Protein AF-Q0UC99-F1 (afdb_monomer)

Organism: Phaeosphaeria nodorum (strain SN15 / ATCC MYA-4574 / FGSC 10173) (NCBI:txid321614)

Sequence (85 aa):
MSDRRRSAECGSVGEVPLNNVPPIMKGASVHGWPGGQALDIEEAIASEHQAVKCMIEKLPLHKVEDAVRHMESGRVRFISVNVKD

Nearest PDB structures (foldseek):
  3pii-assembly1_B  TM=8.714E-01  e=1.133E-01  Geobacillus stearothermophilus
  7bu3-assembly1_B  TM=8.996E-01  e=6.209E-01  Escherichia coli
  6z42-assembly1_B  TM=8.047E-01  e=6.209E-01  Halomonas elongata DSM 2581
  5od3-assembly1_A  TM=9.091E-01  e=2.592E+00  Rhodococcus sp. M8
  2cf6-assembly1_A  TM=8.666E-01  e=3.180E+00  Arabidopsis thaliana

Mean predicted aligned error: 11.9 Å

Secondary structure (DSSP, 8-state):
------------SS-----SHHHHHHT------SS--HHHHHHHHHGGGGT----EEEEEGGGHHHHHHHHHTT--SSEEEEEP-

pLDDT: mean 71.69, std 14.67, range [33.91, 86.62]

Foldseek 3Di:
DDDPPPPPAPPDPDDDDDDPVVCVVVVHDDGDDPDDDPVVVVVVVVCVVVVDDADEDEDEQVPVVVVVVCVVVVVDPHHYDHDYD

Solvent-accessible surface area (backbone atoms only — not comparable to full-atom values): 5808 Å² total; per-residue (Å²): 136,83,83,78,76,78,73,81,74,44,74,70,92,68,92,73,96,70,78,64,65,66,34,64,78,66,74,54,85,88,83,47,78,93,69,80,54,72,65,57,51,52,54,56,59,66,40,59,83,72,71,70,76,84,66,69,45,85,40,56,53,92,44,51,69,60,50,52,53,39,53,75,67,65,71,54,92,61,50,79,41,73,42,79,130

Structure (mmCIF, N/CA/C/O backbone):
data_AF-Q0UC99-F1
#
_entry.id   AF-Q0UC99-F1
#
loop_
_atom_site.group_PDB
_atom_site.id
_atom_site.type_symbol
_atom_site.label_atom_id
_atom_site.label_alt_id
_atom_site.label_comp_id
_atom_site.label_asym_id
_atom_site.label_entity_id
_atom_site.label_seq_id
_atom_site.pdbx_PDB_ins_code
_atom_site.Cartn_x
_atom_site.Cartn_y
_atom_site.Cartn_z
_atom_site.occupancy
_atom_site.B_iso_or_equiv
_atom_site.auth_seq_id
_atom_site.auth_comp_id
_atom_site.auth_asym_id
_atom_site.auth_atom_id
_atom_site.pdbx_PDB_model_num
ATOM 1 N N . MET A 1 1 ? 33.346 12.473 -0.518 1.00 33.91 1 MET A N 1
ATOM 2 C CA . MET A 1 1 ? 33.336 11.289 0.369 1.00 33.91 1 MET A CA 1
ATOM 3 C C . MET A 1 1 ? 31.920 10.751 0.366 1.00 33.91 1 MET A C 1
ATOM 5 O O . MET A 1 1 ? 31.024 11.428 0.842 1.00 33.91 1 MET A O 1
ATOM 9 N N . SER A 1 2 ? 31.727 9.648 -0.357 1.00 36.84 2 SER A N 1
ATOM 10 C CA . SER A 1 2 ? 30.432 9.145 -0.822 1.00 36.84 2 SER A CA 1
ATOM 11 C C . SER A 1 2 ? 29.685 8.455 0.315 1.00 36.84 2 SER A C 1
ATOM 13 O O . SER A 1 2 ? 30.158 7.441 0.827 1.00 36.84 2 SER A O 1
ATOM 15 N N . ASP A 1 3 ? 28.539 9.016 0.690 1.00 34.44 3 ASP A N 1
ATOM 16 C CA . ASP A 1 3 ? 27.581 8.425 1.619 1.00 34.44 3 ASP A CA 1
ATOM 17 C C . ASP A 1 3 ? 27.037 7.129 1.003 1.00 34.44 3 ASP A C 1
ATOM 19 O O . ASP A 1 3 ? 26.273 7.127 0.036 1.00 34.44 3 ASP A O 1
ATOM 23 N N . ARG A 1 4 ? 27.556 6.002 1.493 1.00 36.59 4 ARG A N 1
ATOM 24 C CA . ARG A 1 4 ? 27.233 4.653 1.034 1.00 36.59 4 ARG A CA 1
ATOM 25 C C . ARG A 1 4 ? 25.945 4.236 1.743 1.00 36.59 4 ARG A C 1
ATOM 27 O O . ARG A 1 4 ? 25.986 3.417 2.661 1.00 36.59 4 ARG A O 1
ATOM 34 N N . ARG A 1 5 ? 24.812 4.830 1.348 1.00 34.31 5 ARG A N 1
ATOM 35 C CA . ARG A 1 5 ? 23.488 4.384 1.803 1.00 34.31 5 ARG A CA 1
ATOM 36 C C . ARG A 1 5 ? 23.349 2.919 1.413 1.00 34.31 5 ARG A C 1
ATOM 38 O O . ARG A 1 5 ? 23.360 2.579 0.233 1.00 34.31 5 ARG A O 1
ATOM 45 N N . ARG A 1 6 ? 23.322 2.046 2.418 1.00 35.22 6 ARG A N 1
ATOM 46 C CA . ARG A 1 6 ? 23.031 0.626 2.238 1.00 35.22 6 ARG A CA 1
ATOM 47 C C . ARG A 1 6 ? 21.600 0.539 1.729 1.00 35.22 6 ARG A C 1
ATOM 49 O O . ARG A 1 6 ? 20.669 0.704 2.509 1.00 35.22 6 ARG A O 1
ATOM 56 N N . SER A 1 7 ? 21.444 0.317 0.431 1.00 34.06 7 SER A N 1
ATOM 57 C CA . SER A 1 7 ? 20.189 -0.142 -0.1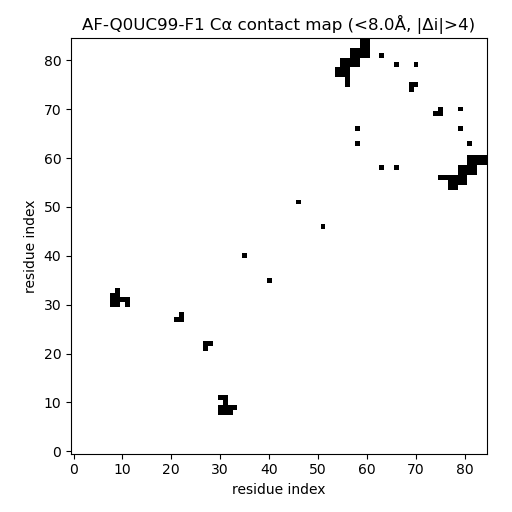42 1.00 34.06 7 SER A CA 1
ATOM 58 C C . SER A 1 7 ? 19.821 -1.435 0.581 1.00 34.06 7 SER A C 1
ATOM 60 O O . SER A 1 7 ? 20.524 -2.438 0.462 1.00 34.06 7 SER A O 1
ATOM 62 N N . ALA A 1 8 ? 18.769 -1.406 1.395 1.00 37.44 8 ALA A N 1
ATOM 63 C CA . ALA A 1 8 ? 18.119 -2.629 1.829 1.00 37.44 8 ALA A CA 1
ATOM 64 C C . ALA A 1 8 ? 17.415 -3.197 0.590 1.00 37.44 8 ALA A C 1
ATOM 66 O O . ALA A 1 8 ? 16.296 -2.828 0.251 1.00 37.44 8 ALA A O 1
ATOM 67 N N . GLU A 1 9 ? 18.147 -4.009 -0.164 1.00 41.16 9 GLU A N 1
ATOM 68 C CA . GLU A 1 9 ? 17.666 -4.668 -1.370 1.00 41.16 9 GLU A CA 1
ATOM 69 C C . GLU A 1 9 ? 16.860 -5.892 -0.952 1.00 41.16 9 GLU A C 1
ATOM 71 O O . GLU A 1 9 ? 17.402 -6.960 -0.669 1.00 41.16 9 GLU A O 1
ATOM 76 N N . CYS A 1 10 ? 15.541 -5.743 -0.897 1.00 41.25 10 CYS A N 1
ATOM 77 C CA . CYS A 1 10 ? 14.682 -6.909 -0.923 1.00 41.25 10 CYS A CA 1
ATOM 78 C C . CYS A 1 10 ? 14.580 -7.376 -2.374 1.00 41.25 10 CYS A C 1
ATOM 80 O O . CYS A 1 10 ? 13.926 -6.750 -3.212 1.00 41.25 10 CYS A O 1
ATOM 82 N N . GLY A 1 11 ? 15.294 -8.460 -2.669 1.00 45.81 11 GLY A N 1
ATOM 83 C CA . GLY A 1 11 ? 15.202 -9.159 -3.941 1.00 45.81 11 GLY A CA 1
ATOM 84 C C . GLY A 1 11 ? 13.750 -9.510 -4.261 1.00 45.81 11 GLY A C 1
ATOM 85 O O . GLY A 1 11 ? 13.006 -9.968 -3.396 1.00 45.81 11 GLY A O 1
ATOM 86 N N . SER A 1 12 ? 13.364 -9.263 -5.510 1.00 52.50 12 SER A N 1
ATOM 87 C CA . SER A 1 12 ? 12.092 -9.645 -6.125 1.00 52.50 12 SER A CA 1
ATOM 88 C C . SER A 1 12 ? 11.545 -10.972 -5.587 1.00 52.50 12 SER A C 1
ATOM 90 O O . SER A 1 12 ? 12.146 -12.030 -5.781 1.00 52.50 12 SER A O 1
ATOM 92 N N . VAL A 1 13 ? 10.380 -10.922 -4.941 1.00 49.84 13 VAL A N 1
ATOM 93 C CA . VAL A 1 13 ? 9.613 -12.122 -4.597 1.00 49.84 13 VAL A CA 1
ATOM 94 C C . VAL A 1 13 ? 8.902 -12.586 -5.872 1.00 49.84 13 VAL A C 1
ATOM 96 O O . VAL A 1 13 ? 7.837 -12.079 -6.212 1.00 49.84 13 VAL A O 1
ATOM 99 N N . GLY A 1 14 ? 9.528 -13.516 -6.601 1.00 63.00 14 GLY A N 1
ATOM 100 C CA . GLY A 1 14 ? 8.969 -14.191 -7.784 1.00 63.00 14 GLY A CA 1
ATOM 101 C C . GLY A 1 14 ? 9.567 -13.781 -9.139 1.00 63.00 14 GLY A C 1
ATOM 102 O O . GLY A 1 14 ? 10.283 -12.786 -9.254 1.00 63.00 14 GLY A O 1
ATOM 103 N N . GLU A 1 15 ? 9.275 -14.575 -10.177 1.00 70.44 15 GLU A N 1
ATOM 104 C CA . GLU A 1 15 ? 9.670 -14.286 -11.561 1.00 70.44 15 GL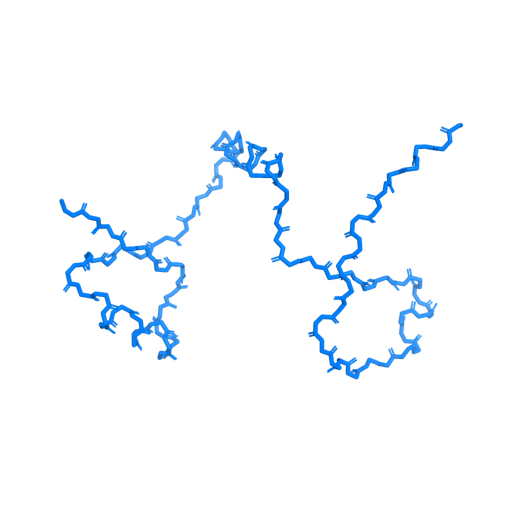U A CA 1
ATOM 105 C C . GLU A 1 15 ? 8.764 -13.206 -12.164 1.00 70.44 15 GLU A C 1
ATOM 107 O O . GLU A 1 15 ? 7.563 -13.405 -12.346 1.00 70.44 15 GLU A O 1
ATOM 112 N N . VAL A 1 16 ? 9.353 -12.059 -12.509 1.00 73.75 16 VAL A N 1
ATOM 113 C CA . VAL A 1 16 ? 8.695 -11.003 -13.286 1.00 73.75 16 VAL A CA 1
ATOM 114 C C . VAL A 1 16 ? 9.426 -10.893 -14.625 1.00 73.75 16 VAL A C 1
ATOM 116 O O . VAL A 1 16 ? 10.538 -10.359 -14.656 1.00 73.75 16 VAL A O 1
ATOM 119 N N . PRO A 1 17 ? 8.866 -11.406 -15.738 1.00 77.81 17 PRO A N 1
ATOM 120 C CA . PRO A 1 17 ? 9.513 -11.298 -17.038 1.00 77.81 17 PRO A CA 1
ATOM 121 C C . PRO A 1 17 ? 9.591 -9.824 -17.448 1.00 77.81 17 PRO A C 1
ATOM 123 O O . PRO A 1 17 ? 8.574 -9.164 -17.662 1.00 77.81 17 PRO A O 1
ATOM 126 N N . LEU A 1 18 ? 10.814 -9.302 -17.552 1.00 77.81 18 LEU A N 1
ATOM 127 C CA . LEU A 1 18 ? 11.087 -7.907 -17.875 1.00 77.81 18 LEU A CA 1
ATOM 128 C C . LEU A 1 18 ? 11.892 -7.817 -19.175 1.00 77.81 18 LEU A C 1
ATOM 130 O O . LEU A 1 18 ? 12.881 -8.521 -19.367 1.00 77.81 18 LEU A O 1
ATOM 134 N N . ASN A 1 19 ? 11.475 -6.932 -20.082 1.00 81.31 19 ASN A N 1
ATOM 135 C CA . ASN A 1 19 ? 12.288 -6.593 -21.243 1.00 81.31 19 ASN A CA 1
ATOM 136 C C . ASN A 1 19 ? 13.442 -5.688 -20.789 1.00 81.31 19 ASN A C 1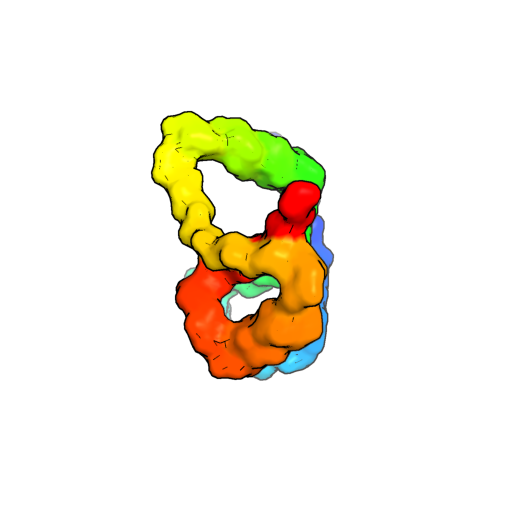
ATOM 138 O O . ASN A 1 19 ? 13.208 -4.591 -20.287 1.00 81.31 19 ASN A O 1
ATOM 142 N N . ASN A 1 20 ? 14.680 -6.138 -20.991 1.00 77.31 20 ASN A N 1
ATOM 143 C CA . ASN A 1 20 ? 15.880 -5.436 -20.534 1.00 77.31 20 ASN A CA 1
ATOM 144 C C . ASN A 1 20 ? 16.284 -4.256 -21.437 1.00 77.31 20 ASN A C 1
ATOM 146 O O . ASN A 1 20 ? 17.055 -3.400 -21.010 1.00 77.31 20 ASN A O 1
ATOM 150 N N . VAL A 1 21 ? 15.754 -4.158 -22.663 1.00 83.00 21 VAL A N 1
ATOM 151 C CA . VAL A 1 21 ? 16.135 -3.096 -23.614 1.00 83.00 21 VAL A CA 1
ATOM 152 C C . VAL A 1 21 ? 15.726 -1.693 -23.125 1.00 83.00 21 VAL A C 1
ATOM 154 O O . VAL A 1 21 ? 16.579 -0.804 -23.116 1.00 83.00 21 VAL A O 1
ATOM 157 N N . PRO A 1 22 ? 14.481 -1.440 -22.667 1.00 83.19 22 PRO A N 1
ATOM 158 C CA . PRO A 1 22 ? 14.086 -0.110 -22.203 1.00 83.19 22 PRO A CA 1
ATOM 159 C C . PRO A 1 22 ? 14.830 0.390 -20.947 1.00 83.19 22 PRO A C 1
ATOM 161 O O . PRO A 1 22 ? 15.235 1.555 -20.963 1.00 83.19 22 PRO A O 1
ATOM 164 N N . PRO A 1 23 ? 15.046 -0.418 -19.884 1.00 82.12 23 PRO A N 1
ATOM 165 C CA . PRO A 1 23 ? 15.817 0.011 -18.718 1.00 82.12 23 PRO A CA 1
ATOM 166 C C . PRO A 1 23 ? 17.273 0.334 -19.042 1.00 8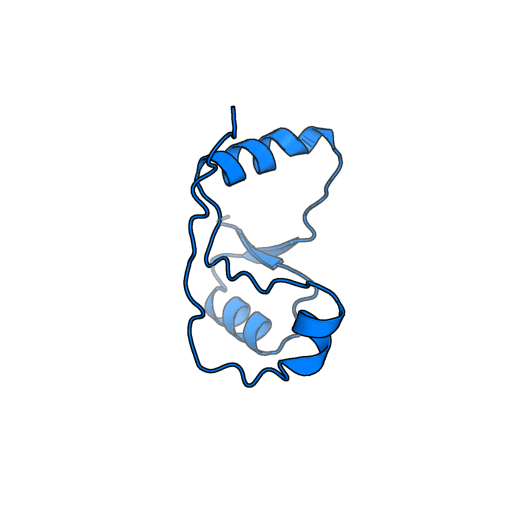2.12 23 PRO A C 1
ATOM 168 O O . PRO A 1 23 ? 17.779 1.345 -18.568 1.00 82.12 23 PRO A O 1
ATOM 171 N N . ILE A 1 24 ? 17.928 -0.463 -19.895 1.00 83.38 24 ILE A N 1
ATOM 172 C CA . ILE A 1 24 ? 19.328 -0.240 -20.285 1.00 83.38 24 ILE A CA 1
ATOM 173 C C . ILE A 1 24 ? 19.466 1.056 -21.089 1.00 83.38 24 ILE A C 1
ATOM 175 O O . ILE A 1 24 ? 20.313 1.888 -20.777 1.00 83.38 24 ILE A O 1
ATOM 179 N N . MET A 1 25 ? 18.601 1.267 -22.085 1.00 85.62 25 MET A N 1
ATOM 180 C CA . MET A 1 25 ? 18.657 2.465 -22.932 1.00 85.62 25 MET A CA 1
ATOM 181 C C . MET A 1 25 ? 18.341 3.757 -22.170 1.00 85.62 25 MET A C 1
ATOM 183 O O . MET A 1 25 ? 18.764 4.831 -22.591 1.00 85.62 25 MET A O 1
ATOM 187 N N . LYS A 1 26 ? 17.584 3.669 -21.069 1.00 86.62 26 LYS A N 1
ATOM 188 C CA . LYS A 1 26 ? 17.163 4.824 -20.259 1.00 86.62 26 LYS A CA 1
ATOM 189 C C . LYS A 1 26 ? 17.907 4.955 -18.928 1.00 86.62 26 LYS A C 1
ATOM 191 O O . LYS A 1 26 ? 17.645 5.909 -18.203 1.00 86.62 26 LYS A O 1
ATOM 196 N N . GLY A 1 27 ? 18.787 4.011 -18.589 1.00 83.25 27 GLY A N 1
ATOM 197 C CA . GLY A 1 27 ? 19.428 3.943 -17.272 1.00 83.25 27 GLY A CA 1
ATOM 198 C C . GLY A 1 27 ? 18.431 3.812 -16.112 1.00 83.25 27 GLY A C 1
ATOM 199 O O . GLY A 1 27 ? 18.658 4.383 -15.050 1.00 83.25 27 GLY A O 1
ATOM 200 N N . ALA A 1 28 ? 17.304 3.123 -16.318 1.00 81.31 28 ALA A N 1
ATOM 201 C CA . ALA A 1 28 ? 16.265 2.966 -15.301 1.00 81.31 28 ALA A CA 1
ATOM 202 C C . ALA A 1 28 ? 16.542 1.758 -14.392 1.00 81.31 28 ALA A C 1
ATOM 204 O O . ALA A 1 28 ? 17.014 0.721 -14.859 1.00 81.31 28 ALA A O 1
ATOM 205 N N . SER A 1 29 ? 16.205 1.876 -13.106 1.00 77.62 29 SER A N 1
ATOM 206 C CA . SER A 1 29 ? 16.354 0.814 -12.108 1.00 77.62 29 SER A CA 1
ATOM 207 C C . SER A 1 29 ? 15.001 0.269 -11.647 1.00 77.62 29 SER A C 1
ATOM 209 O O . SER A 1 29 ? 13.995 0.978 -11.624 1.00 77.62 29 SER A O 1
ATOM 211 N N . VAL A 1 30 ? 14.978 -1.014 -11.281 1.00 78.81 30 VAL A N 1
ATOM 212 C CA . VAL A 1 30 ? 13.812 -1.688 -10.698 1.00 78.81 30 VAL A CA 1
ATOM 213 C C . VAL A 1 30 ? 14.172 -2.067 -9.269 1.00 78.81 30 VAL A C 1
ATOM 215 O O . VAL A 1 30 ? 15.152 -2.774 -9.048 1.00 78.81 30 VAL A O 1
ATOM 218 N N . HIS A 1 31 ? 13.391 -1.587 -8.306 1.00 78.62 31 HIS A N 1
ATOM 219 C CA . HIS A 1 31 ? 13.591 -1.857 -6.885 1.00 78.62 31 HIS A CA 1
ATOM 220 C C . HIS A 1 31 ? 12.323 -2.472 -6.292 1.00 78.62 31 HIS A C 1
ATOM 222 O O . HIS A 1 31 ? 11.217 -2.021 -6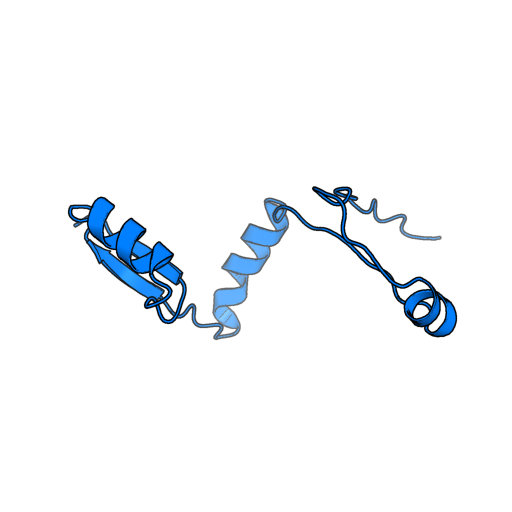.590 1.00 78.62 31 HIS A O 1
ATOM 228 N N . GLY A 1 32 ? 12.490 -3.499 -5.459 1.00 70.44 32 GLY A N 1
ATOM 229 C CA . GLY A 1 32 ? 11.419 -4.093 -4.665 1.00 70.44 32 GLY A CA 1
ATOM 230 C C . GLY A 1 32 ? 11.502 -3.628 -3.214 1.00 70.44 32 GLY A C 1
ATOM 231 O O . GLY A 1 32 ? 12.593 -3.559 -2.649 1.00 70.44 32 GLY A O 1
ATOM 232 N N . TRP A 1 33 ? 10.354 -3.323 -2.608 1.00 72.50 33 TRP A N 1
ATOM 233 C CA . TRP A 1 33 ? 10.266 -2.957 -1.196 1.00 72.50 33 TRP A CA 1
ATOM 234 C C . TRP A 1 33 ? 9.100 -3.706 -0.529 1.00 72.50 33 TRP A C 1
ATOM 236 O O . TRP A 1 33 ? 7.946 -3.427 -0.850 1.00 72.50 33 TRP A O 1
ATOM 246 N N . PRO A 1 34 ? 9.361 -4.681 0.361 1.00 68.00 34 PRO A N 1
ATOM 247 C CA . PRO A 1 34 ? 8.337 -5.549 0.943 1.00 68.00 34 PRO A CA 1
ATOM 248 C C . PRO A 1 34 ? 7.609 -4.878 2.115 1.00 68.00 34 PRO A C 1
ATOM 250 O O . PRO A 1 34 ? 6.570 -5.364 2.549 1.00 68.00 34 PRO A O 1
ATOM 253 N N . GLY A 1 35 ? 8.151 -3.777 2.641 1.00 71.06 35 GLY A N 1
ATOM 254 C CA . GLY A 1 35 ? 7.605 -3.041 3.775 1.00 71.06 35 GLY A CA 1
ATOM 255 C C . GLY A 1 35 ? 8.596 -2.001 4.295 1.00 71.06 35 GLY A C 1
ATOM 256 O O . GLY A 1 35 ? 9.803 -2.223 4.243 1.00 71.06 35 GLY A O 1
ATOM 257 N N . GLY A 1 36 ? 8.075 -0.857 4.753 1.00 74.06 36 GLY A N 1
ATOM 258 C CA . GLY A 1 36 ? 8.843 0.241 5.360 1.00 74.06 36 GLY A CA 1
ATOM 259 C C . GLY A 1 36 ? 9.608 -0.175 6.610 1.00 74.06 36 GLY A C 1
ATOM 260 O O . GLY A 1 36 ? 9.184 -1.066 7.348 1.00 74.06 36 GLY A O 1
ATOM 261 N N . GLN A 1 37 ? 10.725 0.501 6.864 1.00 79.25 37 GLN A N 1
ATOM 262 C CA . GLN A 1 37 ? 11.407 0.433 8.148 1.00 79.25 37 GLN A CA 1
ATOM 263 C C . GLN A 1 37 ? 10.597 1.199 9.207 1.00 79.25 37 GLN A C 1
ATOM 265 O O . GLN A 1 37 ? 9.814 2.087 8.883 1.00 79.25 37 GLN A O 1
ATOM 270 N N . ALA A 1 38 ? 10.819 0.905 10.491 1.00 80.06 38 ALA A N 1
ATOM 271 C CA . ALA A 1 38 ? 10.178 1.624 11.597 1.00 80.06 38 ALA A CA 1
ATOM 272 C C . ALA A 1 38 ? 10.333 3.157 11.499 1.00 80.06 38 ALA A C 1
ATOM 274 O O . ALA A 1 38 ? 9.372 3.878 11.737 1.00 80.06 38 ALA A O 1
ATOM 275 N N . LEU A 1 39 ? 11.501 3.643 11.065 1.00 81.50 39 LEU A N 1
ATOM 276 C CA . LEU A 1 39 ? 11.737 5.077 10.847 1.00 81.50 39 LEU A CA 1
ATOM 277 C C . LEU A 1 39 ? 10.856 5.658 9.730 1.00 81.50 39 LEU A C 1
ATOM 279 O O . LEU A 1 39 ? 10.315 6.744 9.897 1.00 81.50 39 LEU A O 1
ATOM 283 N N . ASP A 1 40 ? 10.636 4.917 8.638 1.00 79.88 40 ASP A N 1
ATOM 284 C CA . ASP A 1 40 ? 9.753 5.362 7.548 1.00 79.88 40 ASP A CA 1
ATOM 285 C C . ASP A 1 40 ? 8.301 5.507 8.040 1.00 79.88 40 ASP A C 1
ATOM 287 O O . ASP A 1 40 ? 7.551 6.361 7.569 1.00 79.88 40 ASP A O 1
ATOM 291 N N . ILE A 1 41 ? 7.897 4.680 9.013 1.00 81.81 41 ILE A N 1
ATOM 292 C CA . ILE A 1 41 ? 6.572 4.748 9.644 1.00 81.81 41 ILE A CA 1
ATOM 293 C C . ILE A 1 41 ? 6.474 5.975 10.558 1.00 81.81 41 ILE A C 1
ATOM 295 O O . ILE A 1 41 ? 5.465 6.676 10.526 1.00 81.81 41 ILE A O 1
ATOM 299 N N . GLU A 1 42 ? 7.507 6.260 11.353 1.00 82.88 42 GLU A N 1
ATOM 300 C CA . GLU A 1 42 ? 7.551 7.445 12.221 1.00 82.88 42 GLU A CA 1
ATOM 301 C C . GLU A 1 42 ? 7.495 8.746 11.406 1.00 82.88 42 GLU A C 1
ATOM 303 O O . GLU A 1 42 ? 6.720 9.650 11.729 1.00 82.88 42 GLU A O 1
ATOM 308 N N . GLU A 1 43 ? 8.242 8.818 10.302 1.00 81.94 43 GLU A N 1
ATOM 309 C CA . GLU A 1 43 ? 8.196 9.947 9.367 1.00 81.94 43 GLU A CA 1
ATOM 310 C C . GLU A 1 43 ? 6.822 10.076 8.688 1.00 81.94 43 GLU A C 1
ATOM 312 O O . GLU A 1 43 ? 6.305 11.187 8.535 1.00 81.94 43 GLU A O 1
ATOM 317 N N . ALA A 1 44 ? 6.183 8.953 8.339 1.00 80.44 44 ALA A N 1
ATOM 318 C CA . ALA A 1 44 ? 4.829 8.955 7.791 1.00 80.44 44 ALA A CA 1
ATOM 319 C C . ALA A 1 44 ? 3.789 9.466 8.804 1.00 80.44 44 ALA A C 1
ATOM 321 O O . ALA A 1 44 ? 2.893 10.216 8.420 1.00 80.44 44 ALA A O 1
ATOM 322 N N . ILE A 1 45 ? 3.914 9.137 10.092 1.00 79.75 45 ILE A N 1
ATOM 323 C CA . ILE A 1 45 ? 3.032 9.672 11.145 1.00 79.75 45 ILE A CA 1
ATOM 324 C C . ILE A 1 45 ? 3.277 11.176 11.338 1.00 79.75 45 ILE A C 1
ATOM 326 O O . ILE A 1 45 ? 2.332 11.957 11.418 1.00 79.75 45 ILE A O 1
ATOM 330 N N . ALA A 1 46 ? 4.535 11.624 11.322 1.00 80.12 46 ALA A N 1
ATOM 331 C CA . ALA A 1 46 ? 4.868 13.049 11.404 1.00 80.12 46 ALA A CA 1
ATOM 332 C C . ALA A 1 46 ? 4.344 13.872 10.204 1.00 80.12 46 ALA A C 1
ATOM 334 O O . ALA A 1 46 ? 4.215 15.098 10.289 1.00 80.12 46 ALA A O 1
ATOM 335 N N . SER A 1 47 ? 4.002 13.214 9.089 1.00 77.12 47 SER A N 1
ATOM 336 C CA . SER A 1 47 ? 3.418 13.847 7.901 1.00 77.12 47 SER A CA 1
ATOM 337 C C . SER A 1 47 ? 1.949 14.273 8.059 1.00 77.12 47 SER A C 1
ATOM 339 O O . SER A 1 47 ? 1.404 14.890 7.143 1.00 77.12 47 SER A O 1
ATOM 341 N N . GLU A 1 48 ? 1.312 14.051 9.217 1.00 74.31 48 GLU A N 1
ATOM 342 C CA . GLU A 1 48 ? -0.041 14.553 9.525 1.00 74.31 48 GLU A CA 1
ATOM 343 C C . GLU A 1 48 ? -0.205 16.059 9.236 1.00 74.31 48 GLU A C 1
ATOM 345 O O . GLU A 1 48 ? -1.262 16.516 8.789 1.00 74.31 48 GLU A O 1
ATOM 350 N N . HIS A 1 49 ? 0.866 16.840 9.404 1.00 76.38 49 HIS A N 1
ATOM 351 C CA . HIS A 1 49 ? 0.887 18.276 9.112 1.00 76.38 49 HIS A CA 1
ATOM 352 C C . HIS A 1 49 ? 0.806 18.620 7.614 1.00 76.38 49 HIS A C 1
ATOM 354 O O . HIS A 1 49 ? 0.511 19.761 7.263 1.00 76.38 49 HIS A O 1
ATOM 360 N N . GLN A 1 50 ? 1.038 17.654 6.723 1.00 78.38 50 GLN A N 1
ATOM 361 C CA . GLN A 1 50 ? 1.049 17.831 5.266 1.00 78.38 50 GLN A CA 1
ATOM 362 C C . GLN A 1 50 ? -0.331 17.602 4.620 1.00 78.38 50 GLN A C 1
ATOM 364 O O . GLN A 1 50 ? -0.442 17.531 3.398 1.00 78.38 50 GLN A O 1
ATOM 369 N N . ALA A 1 51 ? -1.397 17.514 5.429 1.00 72.38 51 ALA A N 1
ATOM 370 C CA . ALA A 1 51 ? -2.791 17.366 4.992 1.00 72.38 51 ALA A CA 1
ATOM 371 C C . ALA A 1 51 ? -3.081 16.116 4.132 1.00 72.38 51 ALA A C 1
ATOM 373 O O . ALA A 1 51 ? -4.091 16.064 3.422 1.00 72.38 51 ALA A O 1
ATOM 374 N N . VAL A 1 52 ? -2.239 15.084 4.224 1.00 75.25 52 VAL A N 1
ATOM 375 C CA . VAL A 1 52 ? -2.473 13.790 3.577 1.00 75.25 52 VAL A CA 1
ATOM 376 C C . VAL A 1 52 ? -3.592 13.064 4.327 1.00 75.25 52 VAL A C 1
ATOM 378 O O . VAL A 1 52 ? -3.425 12.640 5.466 1.00 75.25 52 VAL A O 1
ATOM 381 N N . LYS A 1 53 ? -4.771 12.941 3.705 1.00 75.50 53 LYS A N 1
ATOM 382 C CA . LYS A 1 53 ? -5.920 12.237 4.294 1.00 75.50 53 LYS A CA 1
ATOM 383 C C . LYS A 1 53 ? -6.003 10.810 3.770 1.00 75.50 53 LYS A C 1
ATOM 385 O O . LYS A 1 53 ? -6.290 10.595 2.593 1.00 75.50 53 LYS A O 1
ATOM 390 N N . CYS A 1 54 ? -5.829 9.842 4.663 1.00 71.25 54 CYS A N 1
ATOM 391 C CA . CYS A 1 54 ? -6.106 8.441 4.369 1.00 71.25 54 CYS A CA 1
ATOM 392 C C . CYS A 1 54 ? -7.607 8.251 4.115 1.00 71.25 54 CYS A C 1
ATOM 394 O O . CYS A 1 54 ? -8.436 8.475 4.999 1.00 71.25 54 CYS A O 1
ATOM 396 N N . MET A 1 55 ? -7.962 7.830 2.903 1.00 77.88 55 MET A N 1
ATOM 397 C CA . MET A 1 55 ? -9.326 7.436 2.568 1.00 77.88 55 MET A CA 1
ATOM 398 C C . MET A 1 55 ? -9.578 6.045 3.151 1.00 77.88 55 MET A C 1
ATOM 400 O O . MET A 1 55 ? -8.978 5.068 2.703 1.00 77.88 55 MET A O 1
ATOM 404 N N . ILE A 1 56 ? -10.431 5.960 4.171 1.00 79.88 56 ILE A N 1
ATOM 405 C CA . ILE A 1 56 ? -10.711 4.707 4.879 1.00 79.88 56 ILE A CA 1
ATOM 406 C C . ILE A 1 56 ? -12.195 4.371 4.846 1.00 79.88 56 ILE A C 1
ATOM 408 O O . ILE A 1 56 ? -13.053 5.247 4.973 1.00 79.88 56 ILE A O 1
ATOM 412 N N . GLU A 1 57 ? -12.486 3.082 4.728 1.00 81.06 57 GLU A N 1
ATOM 413 C CA . GLU A 1 57 ? -13.814 2.523 4.948 1.00 81.06 57 GLU A CA 1
ATOM 414 C C . GLU A 1 57 ? -13.812 1.792 6.292 1.00 81.06 57 GLU A C 1
ATOM 416 O O . GLU A 1 57 ? -13.055 0.842 6.489 1.00 81.06 57 GLU A O 1
ATOM 421 N N . LYS A 1 58 ? -14.622 2.269 7.242 1.00 79.88 58 LYS A N 1
ATOM 422 C CA . LYS A 1 58 ? -14.700 1.694 8.588 1.00 79.88 58 LYS A CA 1
ATOM 423 C C . LYS A 1 58 ? -15.731 0.573 8.598 1.00 79.88 58 LYS A C 1
ATOM 425 O O . LYS A 1 58 ? -16.918 0.834 8.415 1.00 79.88 58 LYS A O 1
ATOM 430 N N . LEU A 1 59 ? -15.276 -0.648 8.844 1.00 79.56 59 LEU A N 1
ATOM 431 C CA . LEU A 1 59 ? -16.128 -1.818 9.022 1.00 79.56 59 LEU A CA 1
ATOM 432 C C . LEU A 1 59 ? -16.069 -2.245 10.491 1.00 79.56 59 LEU A C 1
ATOM 434 O O . LEU A 1 59 ? -15.008 -2.159 11.114 1.00 79.56 59 LEU A O 1
ATOM 438 N N . PRO A 1 60 ? -17.190 -2.648 11.098 1.00 80.12 60 PRO A N 1
ATOM 439 C CA . PRO A 1 60 ? -17.178 -3.022 12.498 1.00 80.12 60 PRO A CA 1
ATOM 440 C C . PRO A 1 60 ? -16.515 -4.393 12.678 1.00 80.12 60 PRO A C 1
ATOM 442 O O . PRO A 1 60 ? -16.740 -5.316 11.892 1.00 80.12 60 PRO A O 1
ATOM 445 N N . LEU A 1 61 ? -15.725 -4.544 13.744 1.00 78.75 61 LEU A N 1
ATOM 446 C CA . LEU A 1 61 ? -14.936 -5.753 14.007 1.00 78.75 61 LEU A CA 1
ATOM 447 C C . LEU A 1 61 ? -15.795 -7.024 14.150 1.00 78.75 61 LEU A C 1
ATOM 449 O O . LEU A 1 61 ? -15.306 -8.120 13.926 1.00 78.75 61 LEU A O 1
ATOM 453 N N . HIS A 1 62 ? -17.084 -6.912 14.476 1.00 77.88 62 HIS A N 1
ATOM 454 C CA . HIS A 1 62 ? -17.982 -8.070 14.563 1.00 77.88 62 HIS A CA 1
ATOM 455 C C . HIS A 1 62 ? -18.388 -8.656 13.193 1.00 77.88 62 HIS A C 1
ATOM 457 O O . HIS A 1 62 ? -19.078 -9.670 13.155 1.00 77.88 62 HIS A O 1
ATOM 463 N N . LYS A 1 63 ? -17.995 -8.025 12.074 1.00 80.25 63 LYS A N 1
ATOM 464 C CA . LYS A 1 63 ? -18.262 -8.487 10.697 1.00 80.25 63 LYS A CA 1
ATOM 465 C C . LYS A 1 63 ? -16.976 -8.688 9.895 1.00 80.25 63 LYS A C 1
ATOM 467 O O . LYS A 1 63 ? -16.923 -8.337 8.716 1.00 80.25 63 LYS A O 1
ATOM 472 N N . VAL A 1 64 ? -15.925 -9.221 10.521 1.00 80.12 64 VAL A N 1
ATOM 473 C CA . VAL A 1 64 ? -14.629 -9.425 9.848 1.00 80.12 64 VAL A CA 1
ATOM 474 C C . VAL A 1 64 ? -14.768 -10.331 8.625 1.00 80.12 64 VAL A C 1
ATOM 476 O O . VAL A 1 64 ? -14.180 -10.034 7.589 1.00 80.12 64 VAL A O 1
ATOM 479 N N . GLU A 1 65 ? -15.563 -11.397 8.692 1.00 80.69 65 GLU A N 1
ATOM 480 C CA . GLU A 1 65 ? -15.716 -12.339 7.578 1.00 80.69 65 GLU A CA 1
ATOM 481 C C . GLU A 1 65 ? -16.348 -11.670 6.349 1.00 80.69 65 GLU A C 1
ATOM 483 O O . GLU A 1 65 ? -15.907 -11.871 5.214 1.00 80.69 65 GLU A O 1
ATOM 488 N N . ASP A 1 66 ? -17.352 -10.819 6.571 1.00 78.00 66 ASP A N 1
ATOM 489 C CA . ASP A 1 66 ? -17.977 -10.036 5.506 1.00 78.00 66 ASP A CA 1
ATOM 490 C C . ASP A 1 66 ? -17.047 -8.938 4.986 1.00 78.00 66 ASP A C 1
ATOM 492 O O . ASP A 1 66 ? -17.038 -8.679 3.782 1.00 78.00 66 ASP A O 1
ATOM 496 N N . ALA A 1 67 ? -16.229 -8.334 5.854 1.00 78.06 67 ALA A N 1
ATOM 497 C CA . ALA A 1 67 ? -15.216 -7.357 5.465 1.00 78.06 67 ALA A CA 1
ATOM 498 C C . ALA A 1 67 ? -14.145 -7.971 4.551 1.00 78.06 67 ALA A C 1
ATOM 500 O O . ALA A 1 67 ? -13.809 -7.388 3.519 1.00 78.06 67 ALA A O 1
ATOM 501 N N . VAL A 1 68 ? -13.663 -9.177 4.872 1.00 80.44 68 VAL A N 1
ATOM 502 C CA . VAL A 1 68 ? -12.694 -9.914 4.043 1.00 80.44 68 VAL A CA 1
ATOM 503 C C . VAL A 1 68 ? -13.304 -10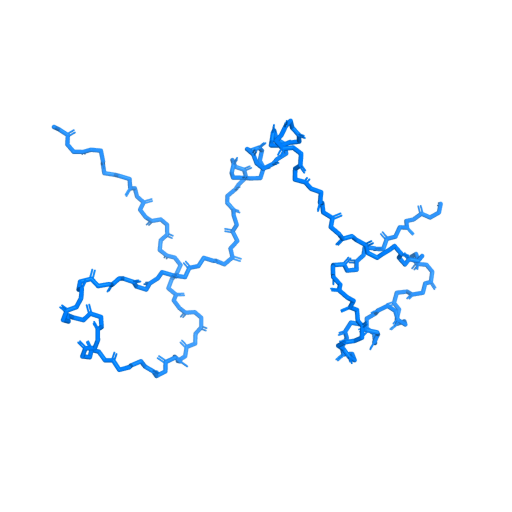.264 2.687 1.00 80.44 68 VAL A C 1
ATOM 505 O O . VAL A 1 68 ? -12.719 -9.954 1.652 1.00 80.44 68 VAL A O 1
ATOM 508 N N . ARG A 1 69 ? -14.529 -10.802 2.661 1.00 82.06 69 ARG A N 1
ATOM 509 C CA . ARG A 1 69 ? -15.239 -11.079 1.400 1.00 82.06 69 ARG A CA 1
ATOM 510 C C . ARG A 1 69 ? -15.507 -9.816 0.582 1.00 82.06 69 ARG A C 1
ATOM 512 O O . ARG A 1 69 ? -15.529 -9.856 -0.650 1.00 82.06 69 ARG A O 1
ATOM 519 N N . HIS A 1 70 ? -15.750 -8.686 1.243 1.00 78.25 70 HIS A N 1
ATOM 520 C CA . HIS A 1 70 ? -15.950 -7.407 0.571 1.00 78.25 70 HIS A CA 1
ATOM 521 C C . HIS A 1 70 ? -14.652 -6.915 -0.086 1.00 78.25 70 HIS A C 1
ATOM 523 O O . HIS A 1 70 ? -14.689 -6.516 -1.255 1.00 78.25 70 HIS A O 1
ATOM 529 N N . MET A 1 71 ? -13.519 -7.049 0.611 1.00 77.62 71 MET A N 1
ATOM 530 C CA . MET A 1 71 ? -12.174 -6.784 0.090 1.00 77.62 71 MET A CA 1
ATOM 531 C C . MET A 1 71 ? -11.844 -7.669 -1.118 1.00 77.62 71 MET A C 1
ATOM 533 O O . MET A 1 71 ? -11.468 -7.148 -2.165 1.00 77.62 71 MET A O 1
ATOM 537 N N . GLU A 1 72 ? -12.066 -8.982 -1.024 1.00 80.50 72 GLU A N 1
ATOM 538 C CA . GLU A 1 72 ? -11.834 -9.926 -2.130 1.00 80.50 72 GLU A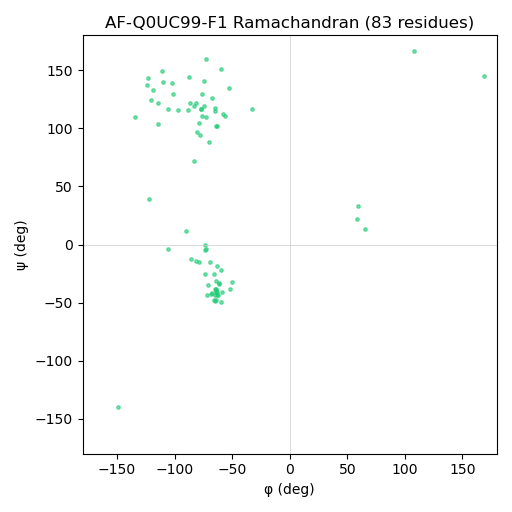 CA 1
ATOM 539 C C . GLU A 1 72 ? -12.707 -9.626 -3.353 1.00 80.50 72 GLU A C 1
ATOM 541 O O . GLU A 1 72 ? -12.281 -9.802 -4.492 1.00 80.50 72 GLU A O 1
ATOM 546 N N . SER A 1 73 ? -13.927 -9.124 -3.134 1.00 82.50 73 SER A N 1
ATOM 547 C CA . SER A 1 73 ? -14.834 -8.751 -4.223 1.00 82.50 73 SER A CA 1
ATOM 548 C C . SER A 1 73 ? -14.432 -7.475 -4.976 1.00 82.50 73 SER A C 1
ATOM 550 O O . SER A 1 73 ? -15.126 -7.098 -5.919 1.00 82.50 73 SER A O 1
ATOM 552 N N . GLY A 1 74 ? -13.365 -6.781 -4.555 1.00 74.50 74 GLY A N 1
ATOM 553 C CA . GLY A 1 74 ? -12.871 -5.555 -5.196 1.00 74.50 74 GLY A CA 1
ATOM 554 C C . GLY A 1 74 ? -13.836 -4.366 -5.120 1.00 74.50 74 GLY A C 1
ATOM 555 O O . GLY A 1 74 ? -13.672 -3.386 -5.841 1.00 74.50 74 GLY A O 1
ATOM 556 N N . ARG A 1 75 ? -14.872 -4.451 -4.275 1.00 71.56 75 ARG A N 1
ATOM 557 C CA . ARG A 1 75 ? -15.896 -3.404 -4.107 1.00 71.56 75 ARG A CA 1
ATOM 558 C C . ARG A 1 75 ? -15.498 -2.318 -3.111 1.00 71.56 75 ARG A C 1
ATOM 560 O O . ARG A 1 75 ? -16.142 -1.270 -3.080 1.00 71.56 75 ARG A O 1
ATOM 567 N N . VAL A 1 76 ? -14.441 -2.558 -2.340 1.00 72.25 76 VAL A N 1
ATOM 568 C CA . VAL A 1 76 ? -13.866 -1.572 -1.426 1.00 72.25 76 VAL A CA 1
ATOM 569 C C . VAL A 1 76 ? -13.255 -0.444 -2.253 1.00 72.25 76 VAL A C 1
ATOM 571 O O . VAL A 1 76 ? -12.429 -0.681 -3.133 1.00 72.25 76 VAL A O 1
ATOM 574 N N . ARG A 1 77 ? -13.654 0.801 -1.975 1.00 64.62 77 ARG A N 1
ATOM 575 C CA . ARG A 1 77 ? -13.129 1.969 -2.706 1.00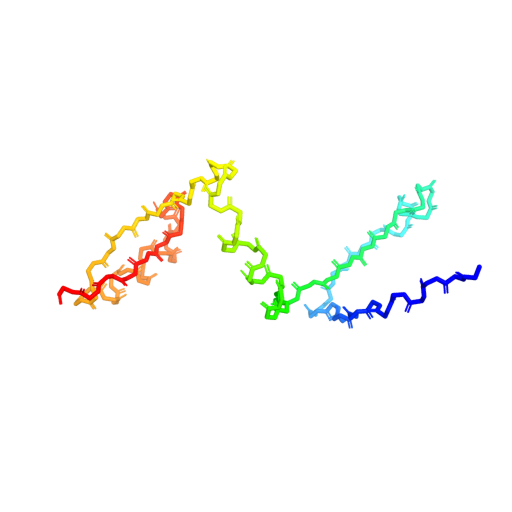 64.62 77 ARG A CA 1
ATOM 576 C C . ARG A 1 77 ? -11.689 2.326 -2.319 1.00 64.62 77 ARG A C 1
ATOM 578 O O . ARG A 1 77 ? -11.003 2.944 -3.126 1.00 64.62 77 ARG A O 1
ATOM 585 N N . PHE A 1 78 ?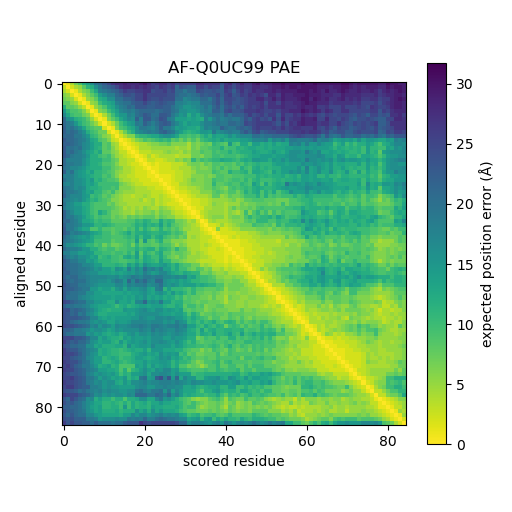 -11.255 1.972 -1.104 1.00 76.56 78 PHE A N 1
ATOM 586 C CA . PHE A 1 78 ? -9.938 2.306 -0.542 1.00 76.56 78 PHE A CA 1
ATOM 587 C C . PHE A 1 78 ? -9.424 1.229 0.438 1.00 76.56 78 PHE A C 1
ATOM 589 O O . PHE A 1 78 ? -9.563 0.041 0.179 1.00 76.56 78 PHE A O 1
ATOM 596 N N . ILE A 1 79 ? -8.808 1.630 1.557 1.00 75.31 79 ILE A N 1
ATOM 597 C CA . ILE A 1 79 ? -8.328 0.726 2.606 1.00 75.31 79 ILE A CA 1
ATOM 598 C C . ILE A 1 79 ? -9.478 0.455 3.585 1.00 75.31 79 ILE A C 1
ATOM 600 O O . ILE A 1 79 ? -10.019 1.385 4.192 1.00 75.31 79 ILE A O 1
ATOM 604 N N . SER A 1 80 ? -9.845 -0.816 3.754 1.00 76.00 80 SER A N 1
ATOM 605 C CA . SER A 1 80 ? -10.783 -1.244 4.797 1.00 76.00 80 SER A CA 1
ATOM 606 C C . SER A 1 80 ? -10.091 -1.272 6.157 1.00 76.00 80 SER A C 1
ATOM 608 O O . SER A 1 80 ? -9.035 -1.884 6.310 1.00 76.00 80 SER A O 1
ATOM 610 N N . VAL A 1 81 ? -10.699 -0.640 7.158 1.00 79.19 81 VAL A N 1
ATOM 611 C CA . VAL A 1 81 ? -10.214 -0.632 8.543 1.00 79.19 81 VAL A CA 1
ATOM 612 C C . VAL A 1 81 ? -11.287 -1.226 9.444 1.00 79.19 81 VAL A C 1
ATOM 614 O O . VAL A 1 81 ? -12.416 -0.734 9.478 1.00 79.19 81 VAL A O 1
ATOM 617 N N . ASN A 1 82 ? -10.920 -2.260 10.201 1.00 81.44 82 ASN A N 1
ATOM 618 C CA . ASN A 1 82 ? -11.804 -2.857 11.194 1.00 81.44 82 ASN A CA 1
ATOM 619 C C . ASN A 1 82 ? -11.728 -2.058 12.496 1.00 81.44 82 ASN A C 1
ATOM 621 O O . ASN A 1 82 ? -10.661 -1.950 13.102 1.00 81.44 82 ASN A O 1
ATOM 625 N N . VAL A 1 83 ? -12.853 -1.492 12.923 1.00 79.50 83 VAL A N 1
ATOM 626 C CA . VAL A 1 83 ? -12.946 -0.696 14.150 1.00 79.50 83 VAL A CA 1
ATOM 627 C C . VAL A 1 83 ? -13.573 -1.549 15.244 1.00 79.50 83 VAL A C 1
ATOM 629 O O . VAL A 1 83 ? -14.605 -2.186 15.031 1.00 79.50 83 VAL A O 1
ATOM 632 N N . LYS A 1 84 ? -12.925 -1.582 16.409 1.00 69.69 84 LYS A N 1
ATOM 633 C CA . LYS A 1 84 ? -13.487 -2.172 17.622 1.00 69.69 84 LYS A CA 1
ATOM 634 C C . LYS A 1 84 ? -14.427 -1.138 18.248 1.00 69.69 84 LYS A C 1
ATOM 636 O O . LYS A 1 84 ? -13.976 -0.021 18.497 1.00 69.69 84 LYS A O 1
ATOM 641 N N . ASP A 1 85 ? -15.697 -1.506 18.413 1.00 57.28 85 ASP A N 1
ATOM 642 C CA . ASP A 1 85 ? -16.705 -0.699 19.117 1.00 57.28 85 ASP A CA 1
ATOM 643 C C . ASP A 1 85 ? -16.316 -0.473 20.592 1.00 57.28 85 ASP A C 1
ATOM 645 O O . ASP A 1 85 ? -15.714 -1.399 21.197 1.00 57.28 85 ASP A O 1
#

Radius of gyration: 19.27 Å; Cα contacts (8 Å, |Δi|>4): 51; chains: 1; bounding box: 52×33×43 Å